Protein AF-A0A384AXT9-F1 (afdb_monomer)

Mean predicted aligned error: 3.74 Å

pLDDT: mean 94.71, std 7.54, range [52.94, 98.81]

Foldseek 3Di:
DWDWDFDDDVPHTDDIDIDDDDDPPDDPPPDDPDDPPDDDDDDDDPDDDPDDDDDDADPCNLVVVCVVPPPPCLQPPQVVVVVVPHNGRDHDPVSVVVVVLCVCCVPPPVVPPVPDDPVVD

Structure (mmCIF, N/CA/C/O backbone):
data_AF-A0A384AXT9-F1
#
_entry.id   AF-A0A384AXT9-F1
#
loop_
_atom_site.group_PDB
_atom_site.id
_atom_site.type_symbol
_atom_site.label_atom_id
_atom_site.label_alt_id
_atom_site.label_comp_id
_atom_site.label_asym_id
_atom_site.label_entity_id
_atom_site.label_seq_id
_atom_site.pdbx_PDB_ins_code
_atom_site.Cartn_x
_atom_site.Cartn_y
_atom_site.Cartn_z
_atom_site.occupancy
_atom_site.B_iso_or_equiv
_atom_site.auth_seq_id
_atom_site.auth_comp_id
_atom_site.auth_asym_id
_atom_site.auth_atom_id
_atom_site.pdbx_PDB_model_num
ATOM 1 N N . MET A 1 1 ? 13.584 -5.040 9.196 1.00 90.50 1 MET A N 1
ATOM 2 C CA .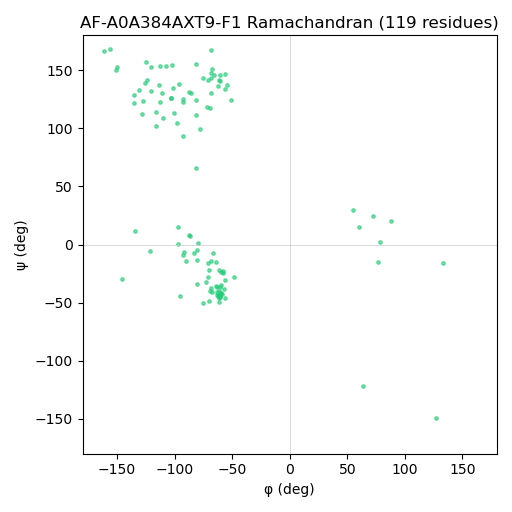 MET A 1 1 ? 13.641 -3.871 10.098 1.00 90.50 1 MET A CA 1
ATOM 3 C C . MET A 1 1 ? 12.217 -3.431 10.371 1.00 90.50 1 MET A C 1
ATOM 5 O O . MET A 1 1 ? 11.447 -3.395 9.423 1.00 90.50 1 MET A O 1
ATOM 9 N N . LEU A 1 2 ? 11.866 -3.142 11.624 1.00 94.44 2 LEU A N 1
ATOM 10 C CA . LEU A 1 2 ? 10.563 -2.568 11.973 1.00 94.44 2 LEU A CA 1
ATOM 11 C C . LEU A 1 2 ? 10.732 -1.070 12.206 1.00 94.44 2 LEU A C 1
ATOM 13 O O . LEU A 1 2 ? 11.687 -0.667 12.870 1.00 94.44 2 LEU A O 1
ATOM 17 N N . MET A 1 3 ? 9.827 -0.273 11.654 1.00 95.62 3 MET A N 1
ATOM 18 C CA . MET A 1 3 ? 9.803 1.174 11.808 1.00 95.62 3 MET A CA 1
ATOM 19 C C . MET A 1 3 ? 8.412 1.597 12.267 1.00 95.62 3 MET A C 1
ATOM 21 O O . MET A 1 3 ? 7.445 1.469 11.520 1.00 95.62 3 MET A O 1
ATOM 25 N N . ASP A 1 4 ? 8.335 2.089 13.498 1.00 96.06 4 ASP A N 1
ATOM 26 C CA . ASP A 1 4 ? 7.120 2.638 14.089 1.00 96.06 4 ASP A CA 1
ATOM 27 C C . ASP A 1 4 ? 7.009 4.131 13.747 1.00 96.06 4 ASP A C 1
ATOM 29 O O . ASP A 1 4 ? 7.968 4.886 13.910 1.00 96.06 4 ASP A O 1
ATOM 33 N N . VAL A 1 5 ? 5.840 4.558 13.272 1.00 96.31 5 VAL A N 1
ATOM 34 C CA . VAL A 1 5 ? 5.536 5.945 12.904 1.00 96.31 5 VAL A CA 1
ATOM 35 C C . VAL A 1 5 ? 4.257 6.368 13.613 1.00 96.31 5 VAL A C 1
ATOM 37 O O . VAL A 1 5 ? 3.214 5.741 13.445 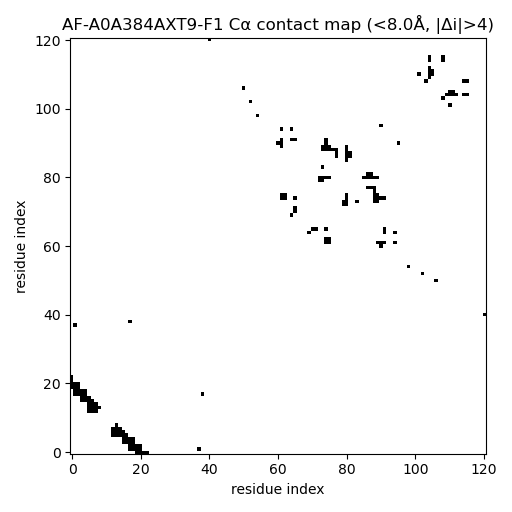1.00 96.31 5 VAL A O 1
ATOM 40 N N . TYR A 1 6 ? 4.340 7.449 14.383 1.00 96.31 6 TYR A N 1
ATOM 41 C CA . TYR A 1 6 ? 3.217 8.058 15.092 1.00 96.31 6 TYR A CA 1
ATOM 42 C C . TYR A 1 6 ? 2.936 9.423 14.465 1.00 96.31 6 TYR A C 1
ATOM 44 O O . TYR A 1 6 ? 3.832 10.265 14.396 1.00 96.31 6 TYR A O 1
ATOM 52 N N . SER A 1 7 ? 1.716 9.639 13.979 1.00 96.38 7 SER A N 1
ATOM 53 C CA . SER A 1 7 ? 1.302 10.897 13.353 1.00 96.38 7 SER A CA 1
ATOM 54 C C . SER A 1 7 ? 0.290 11.615 14.234 1.00 96.38 7 SER A C 1
ATOM 56 O O . SER A 1 7 ? -0.695 11.015 14.665 1.00 96.38 7 SER A O 1
ATOM 58 N N . TYR A 1 8 ? 0.530 12.902 14.476 1.00 97.12 8 TYR A N 1
ATOM 59 C CA . TYR A 1 8 ? -0.238 13.724 15.407 1.00 97.12 8 TYR A CA 1
ATOM 60 C C . TYR A 1 8 ? -0.880 14.925 14.706 1.00 97.12 8 TYR A C 1
ATOM 62 O O . TYR A 1 8 ? -0.338 15.442 13.729 1.00 97.12 8 TYR A O 1
ATOM 70 N N . SER A 1 9 ? -2.000 15.394 15.252 1.00 96.88 9 SER A N 1
ATOM 71 C CA . SER A 1 9 ? -2.592 16.703 14.972 1.00 96.88 9 SER A CA 1
ATOM 72 C C . SER A 1 9 ? -2.561 17.518 16.263 1.00 96.88 9 SER A C 1
ATOM 74 O O . SER A 1 9 ? -3.343 17.282 17.182 1.00 96.88 9 SER A O 1
ATOM 76 N N . GLY A 1 10 ? -1.606 18.444 16.374 1.00 96.44 10 GLY A N 1
ATOM 77 C CA . GLY A 1 10 ? -1.281 19.056 17.664 1.00 96.44 10 GLY A CA 1
ATOM 78 C C . GLY A 1 10 ? -0.744 18.003 18.637 1.00 96.44 10 GLY A C 1
ATOM 79 O O . GLY A 1 10 ? 0.245 17.339 18.335 1.00 96.44 10 GLY A O 1
ATOM 80 N N . GLU A 1 11 ? -1.402 17.842 19.785 1.00 96.38 11 GLU A N 1
ATOM 81 C CA . GLU A 1 11 ? -1.063 16.819 20.790 1.00 96.38 11 GLU A CA 1
ATOM 82 C C . GLU A 1 11 ? -1.852 15.508 20.608 1.00 96.38 11 GLU A C 1
ATOM 84 O O . GLU A 1 11 ? -1.553 14.504 21.255 1.00 96.38 11 GLU A O 1
ATOM 89 N N . GLU A 1 12 ? -2.849 15.486 19.720 1.00 97.06 12 GLU A N 1
ATOM 90 C CA . GLU A 1 12 ? -3.701 14.319 19.496 1.00 97.06 12 GLU A CA 1
ATOM 91 C C . GLU A 1 12 ? -3.019 13.316 18.559 1.00 97.06 12 GLU A C 1
ATOM 93 O O . GLU A 1 12 ? -2.643 13.661 17.437 1.00 97.06 12 GLU A O 1
ATOM 98 N N . LEU A 1 13 ? -2.865 12.063 19.000 1.00 95.62 13 LEU A N 1
ATOM 99 C CA . LEU A 1 13 ? -2.404 10.972 18.138 1.00 95.62 13 LEU A CA 1
ATOM 100 C C . LEU A 1 13 ? -3.517 10.599 17.154 1.00 95.62 13 LEU A C 1
ATOM 102 O O . LEU A 1 13 ? -4.567 10.118 17.567 1.00 95.62 13 LEU A O 1
ATOM 106 N N . ILE A 1 14 ? -3.250 10.749 15.859 1.00 94.44 14 ILE A N 1
ATOM 107 C CA . ILE A 1 14 ? -4.214 10.463 14.791 1.00 94.44 14 ILE A CA 1
ATOM 108 C C . ILE A 1 14 ? -4.022 9.060 14.231 1.00 94.44 14 ILE A C 1
ATOM 110 O O . ILE A 1 14 ? -4.991 8.333 14.021 1.00 94.44 14 ILE A O 1
ATOM 114 N N . CYS A 1 15 ? -2.777 8.650 13.979 1.00 93.25 15 CYS A N 1
ATOM 115 C CA . CYS A 1 15 ? -2.514 7.303 13.492 1.00 93.25 15 CYS A CA 1
ATOM 116 C C . CYS A 1 15 ? -1.156 6.764 13.935 1.00 93.25 15 CYS A C 1
ATOM 118 O O . CYS A 1 15 ? -0.196 7.496 14.180 1.00 93.25 15 CYS A O 1
ATOM 120 N N . TYR A 1 16 ? -1.101 5.440 14.019 1.00 93.94 16 TYR A N 1
ATOM 121 C CA . TYR A 1 16 ? 0.110 4.669 14.232 1.00 93.94 16 TYR A CA 1
ATOM 122 C C . TYR A 1 16 ? 0.290 3.716 13.054 1.00 93.94 16 TYR A C 1
ATOM 124 O O . TYR A 1 16 ? -0.646 3.011 12.681 1.00 93.94 16 TYR A O 1
ATOM 132 N N . ASN A 1 17 ? 1.496 3.679 12.497 1.00 94.25 17 ASN A N 1
ATOM 133 C CA . ASN A 1 17 ? 1.884 2.763 11.434 1.00 94.25 17 ASN A CA 1
ATOM 134 C C . ASN A 1 17 ? 3.133 1.991 11.862 1.00 94.25 17 ASN A C 1
ATOM 136 O O . ASN A 1 17 ? 4.068 2.582 12.399 1.00 94.25 17 ASN A O 1
ATOM 140 N N . GLN A 1 18 ? 3.182 0.694 11.563 1.00 95.81 18 GLN A N 1
ATOM 141 C CA . GLN A 1 18 ? 4.407 -0.096 11.660 1.00 95.81 18 GLN A CA 1
ATOM 142 C C . GLN A 1 18 ? 4.794 -0.599 10.272 1.00 95.81 18 GLN A C 1
ATOM 144 O O . GLN A 1 18 ? 4.109 -1.435 9.689 1.00 95.81 18 GLN A O 1
ATOM 149 N N . PHE A 1 19 ? 5.917 -0.119 9.751 1.00 96.06 19 PHE A N 1
ATOM 150 C CA . PHE A 1 19 ? 6.474 -0.594 8.492 1.00 96.06 19 PHE A CA 1
ATOM 151 C C . PHE A 1 19 ? 7.472 -1.716 8.764 1.00 96.06 19 PHE A C 1
ATOM 153 O O . PHE A 1 19 ? 8.441 -1.538 9.506 1.00 96.06 19 PHE A O 1
ATOM 160 N N . SER A 1 20 ? 7.268 -2.867 8.125 1.00 95.38 20 SER A N 1
ATOM 161 C CA . SER A 1 20 ? 8.256 -3.944 8.085 1.00 95.38 20 SER A CA 1
ATOM 162 C C . SER A 1 20 ? 9.037 -3.860 6.776 1.00 95.38 20 SER A C 1
ATOM 164 O O . SER A 1 20 ? 8.532 -4.200 5.710 1.00 95.38 20 SER A O 1
ATOM 166 N N . ILE A 1 21 ? 10.273 -3.369 6.856 1.00 95.50 21 ILE A N 1
ATOM 167 C CA . ILE A 1 21 ? 11.149 -3.135 5.705 1.00 95.50 21 ILE A CA 1
ATOM 168 C C . ILE A 1 21 ? 12.191 -4.249 5.630 1.00 95.50 21 ILE A C 1
ATOM 170 O O . ILE A 1 21 ? 12.936 -4.495 6.589 1.00 95.50 21 ILE A O 1
ATOM 174 N N . PHE A 1 22 ? 12.278 -4.897 4.473 1.00 95.19 22 PHE A N 1
ATOM 175 C CA . PHE A 1 22 ? 13.341 -5.838 4.146 1.00 95.19 22 PHE A CA 1
ATOM 176 C C . PHE A 1 22 ? 14.348 -5.172 3.208 1.00 95.19 22 PHE A C 1
ATOM 178 O O . PHE A 1 22 ? 13.970 -4.645 2.166 1.00 95.19 22 PHE A O 1
ATOM 185 N N . VAL A 1 23 ? 15.627 -5.191 3.581 1.00 94.62 23 VAL A N 1
ATOM 186 C CA . VAL A 1 23 ? 16.709 -4.600 2.786 1.00 94.62 23 VAL A CA 1
ATOM 187 C C . VAL A 1 23 ? 17.547 -5.737 2.223 1.00 94.62 23 VAL A C 1
ATOM 189 O O . VAL A 1 23 ? 18.248 -6.425 2.964 1.00 94.62 23 VAL A O 1
ATOM 192 N N . VAL A 1 24 ? 17.440 -5.955 0.914 1.00 93.31 24 VAL A N 1
ATOM 193 C CA . VAL A 1 24 ? 18.148 -7.035 0.218 1.00 93.31 24 VAL A CA 1
ATOM 194 C C . VAL A 1 24 ? 19.661 -6.833 0.337 1.00 93.31 24 VAL A C 1
ATOM 196 O O . VAL A 1 24 ? 20.158 -5.718 0.211 1.00 93.31 24 VAL A O 1
ATOM 199 N N . GLY A 1 25 ? 20.397 -7.912 0.612 1.00 93.56 25 GLY A N 1
ATOM 200 C CA . GLY A 1 25 ? 21.859 -7.895 0.753 1.00 93.56 25 GLY A CA 1
ATOM 201 C C . GLY A 1 25 ? 22.380 -7.318 2.076 1.00 93.56 25 GLY A C 1
ATOM 202 O O . GLY A 1 25 ? 23.528 -7.572 2.433 1.00 93.56 25 GLY A O 1
ATOM 203 N N . ALA A 1 26 ? 21.551 -6.607 2.842 1.00 94.38 26 ALA A N 1
ATOM 204 C CA . ALA A 1 26 ? 21.882 -6.202 4.203 1.00 94.38 26 ALA A CA 1
ATOM 205 C C . ALA A 1 26 ? 21.630 -7.352 5.195 1.00 94.38 26 ALA A C 1
ATOM 207 O O . ALA A 1 26 ? 20.793 -8.226 4.964 1.00 94.38 26 ALA A O 1
ATOM 208 N N . GLY A 1 27 ? 22.324 -7.347 6.337 1.00 92.94 27 GLY A N 1
ATOM 209 C CA . GLY A 1 27 ? 22.176 -8.391 7.355 1.00 92.94 27 GLY A CA 1
ATOM 210 C C . GLY A 1 27 ? 23.500 -9.026 7.768 1.00 92.94 27 GLY A C 1
ATOM 211 O O . GLY A 1 27 ? 24.530 -8.363 7.795 1.00 92.94 27 GLY A O 1
ATOM 212 N N . GLY A 1 28 ? 23.457 -10.310 8.140 1.00 94.00 28 GLY A N 1
ATOM 213 C CA . GLY A 1 28 ? 24.649 -11.104 8.482 1.00 94.00 28 GLY A CA 1
ATOM 214 C C . GLY A 1 28 ? 25.228 -10.869 9.882 1.00 94.00 28 GLY A C 1
ATOM 215 O O . GLY A 1 28 ? 26.206 -11.503 10.253 1.00 94.00 28 GLY A O 1
ATOM 216 N N . PHE A 1 29 ? 24.607 -10.011 10.691 1.00 95.06 29 PHE A N 1
ATOM 217 C CA . PHE A 1 29 ? 25.103 -9.605 12.012 1.00 95.06 29 PHE A CA 1
ATOM 218 C C . PHE A 1 29 ? 24.672 -10.518 13.181 1.00 95.06 29 PHE A C 1
ATOM 220 O O . PHE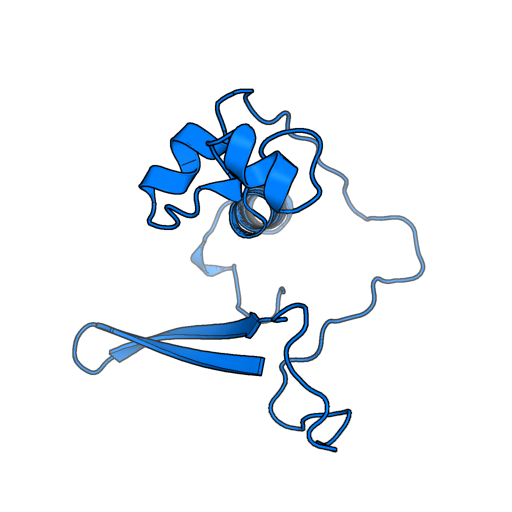 A 1 29 ? 24.876 -10.166 14.338 1.00 95.06 29 PHE A O 1
ATOM 227 N N . GLY A 1 30 ? 24.043 -11.671 12.916 1.00 95.19 30 GLY A N 1
ATOM 228 C CA . GLY A 1 30 ? 23.666 -12.639 13.964 1.00 95.19 30 GLY A CA 1
ATOM 229 C C . GLY A 1 30 ? 22.496 -12.221 14.873 1.00 95.19 30 GLY A C 1
ATOM 230 O O . GLY A 1 30 ? 22.403 -12.681 16.008 1.00 95.19 30 GLY A O 1
ATOM 231 N N . GLY A 1 31 ? 21.604 -11.342 14.403 1.00 91.94 31 GLY A N 1
ATOM 232 C CA . GLY A 1 31 ? 20.443 -10.881 15.173 1.00 91.94 31 GLY A CA 1
ATOM 233 C C . GLY A 1 31 ? 19.368 -11.951 15.421 1.00 91.94 31 GLY A C 1
ATOM 234 O O . GLY A 1 31 ? 19.346 -13.011 14.792 1.00 91.94 31 GLY A O 1
ATOM 235 N N . LYS A 1 32 ? 18.427 -11.646 16.327 1.00 94.25 32 LYS A N 1
ATOM 236 C CA . LYS A 1 32 ? 17.278 -12.519 16.620 1.00 94.25 32 LYS A CA 1
ATOM 237 C C . LYS A 1 32 ? 16.401 -12.715 15.377 1.00 94.25 32 LYS A C 1
ATOM 239 O O . LYS A 1 32 ? 16.151 -11.776 14.627 1.00 94.25 32 LYS A O 1
ATOM 244 N N . ARG A 1 33 ? 15.885 -13.937 15.205 1.00 92.62 33 ARG A N 1
ATOM 245 C CA . ARG A 1 33 ? 14.950 -14.312 14.124 1.00 92.62 33 ARG A CA 1
ATOM 246 C C . ARG A 1 33 ? 13.548 -13.721 14.295 1.00 92.62 33 ARG A C 1
ATOM 248 O O . ARG A 1 33 ? 12.859 -13.529 13.302 1.00 92.62 33 ARG A O 1
ATOM 255 N N . THR A 1 34 ? 13.126 -13.470 15.531 1.00 93.62 34 THR A N 1
ATOM 256 C CA . THR A 1 34 ? 11.787 -12.974 15.871 1.00 93.62 34 THR A CA 1
ATOM 257 C C . THR A 1 34 ? 11.877 -11.698 16.702 1.00 93.62 34 THR A C 1
ATOM 259 O O . THR A 1 34 ? 12.890 -11.434 17.356 1.00 93.62 34 THR A O 1
ATOM 262 N N . SER A 1 35 ? 10.806 -10.905 16.673 1.00 93.25 35 SER A N 1
ATOM 263 C CA . SER A 1 35 ? 10.640 -9.723 17.513 1.00 93.25 35 SER A CA 1
ATOM 264 C C . SER A 1 35 ? 9.271 -9.755 18.180 1.00 93.25 35 SER A C 1
ATOM 266 O O . SER A 1 35 ? 8.259 -9.974 17.524 1.00 93.25 35 SER A O 1
ATOM 268 N N . ASP A 1 36 ? 9.266 -9.500 19.480 1.00 94.19 36 ASP A N 1
ATOM 269 C CA . ASP A 1 36 ? 8.102 -9.271 20.337 1.00 94.19 36 ASP A CA 1
ATOM 270 C C . ASP A 1 36 ? 7.372 -7.948 20.039 1.00 94.19 36 ASP A C 1
ATOM 272 O O . ASP A 1 36 ? 6.240 -7.757 20.472 1.00 94.19 36 ASP A O 1
ATOM 276 N N . LYS A 1 37 ? 8.000 -7.045 19.275 1.00 94.00 37 LYS A N 1
ATOM 277 C CA . LYS A 1 37 ? 7.427 -5.753 18.866 1.00 94.00 37 LYS A CA 1
ATOM 278 C C . LYS A 1 37 ? 6.663 -5.808 17.543 1.00 94.00 37 LYS A C 1
ATOM 280 O O . LYS A 1 37 ? 5.966 -4.851 17.208 1.00 94.00 37 LYS A O 1
ATOM 285 N N . ALA A 1 38 ? 6.822 -6.885 16.775 1.00 94.12 38 ALA A N 1
ATOM 286 C CA . ALA A 1 38 ? 6.177 -7.023 15.476 1.00 94.12 38 ALA A CA 1
ATOM 287 C C . ALA A 1 38 ? 4.660 -7.175 15.637 1.00 94.12 38 ALA A C 1
ATOM 289 O O . ALA A 1 38 ? 4.195 -8.041 16.381 1.00 94.12 38 ALA A O 1
ATOM 290 N N . LYS A 1 39 ? 3.882 -6.385 14.893 1.00 91.19 39 LYS A N 1
ATOM 291 C CA . LYS A 1 39 ? 2.469 -6.688 14.649 1.00 91.19 39 LYS A CA 1
ATOM 292 C C . LYS A 1 39 ? 2.399 -7.923 13.749 1.00 91.19 39 LYS A C 1
ATOM 294 O O . LYS A 1 39 ? 2.953 -7.936 12.652 1.00 91.19 39 LYS A O 1
ATOM 299 N N . VAL A 1 40 ? 1.806 -8.998 14.266 1.00 91.75 40 VAL A N 1
ATOM 300 C CA . VAL A 1 40 ? 1.814 -10.317 13.621 1.00 91.75 40 VAL A CA 1
ATOM 301 C C . VAL A 1 40 ? 0.672 -10.405 12.613 1.00 91.75 40 VAL A C 1
ATOM 303 O O . VAL A 1 40 ? -0.471 -10.120 12.960 1.00 91.75 40 VAL A O 1
ATOM 306 N N . ALA A 1 41 ? 0.978 -10.836 11.388 1.00 91.19 41 ALA A N 1
ATOM 307 C CA . ALA A 1 41 ? -0.031 -11.105 10.368 1.00 91.19 41 ALA A CA 1
ATOM 308 C C . ALA A 1 41 ? -0.926 -12.294 10.762 1.00 91.19 41 ALA A C 1
ATOM 310 O O . ALA A 1 41 ? -0.465 -13.263 11.372 1.00 91.19 41 ALA A O 1
ATOM 311 N N . VAL A 1 42 ? -2.200 -12.238 10.377 1.00 91.88 42 VAL A N 1
ATOM 312 C CA . VAL A 1 42 ? -3.195 -13.268 10.700 1.00 91.88 42 VAL A CA 1
ATOM 313 C C . VAL A 1 42 ? -3.330 -14.264 9.547 1.00 91.88 42 VAL A C 1
ATOM 315 O O . VAL A 1 42 ? -3.348 -13.888 8.376 1.00 91.88 42 VAL A O 1
ATOM 318 N N . ALA A 1 43 ? -3.428 -15.554 9.874 1.00 94.69 43 ALA A N 1
ATOM 319 C CA . ALA A 1 43 ? -3.699 -16.592 8.885 1.00 94.69 43 ALA A CA 1
ATOM 320 C C . ALA A 1 43 ? -5.149 -16.509 8.382 1.00 94.69 43 ALA A C 1
ATOM 322 O O . ALA A 1 43 ? -6.076 -16.290 9.163 1.00 94.69 43 ALA A O 1
ATOM 323 N N . ILE A 1 44 ? -5.356 -16.740 7.085 1.00 95.38 44 ILE A N 1
ATOM 324 C CA . ILE A 1 44 ? -6.703 -16.781 6.506 1.00 95.38 44 ILE A CA 1
ATOM 325 C C . ILE A 1 44 ? -7.488 -18.018 6.998 1.00 95.38 44 ILE A C 1
ATOM 327 O O . ILE A 1 44 ? -6.888 -19.076 7.212 1.00 95.38 44 ILE A O 1
ATOM 331 N N . PRO A 1 45 ? -8.824 -17.934 7.158 1.00 97.06 45 PRO A N 1
ATOM 332 C CA . PRO A 1 45 ? -9.651 -19.091 7.501 1.00 97.06 45 PRO A CA 1
ATOM 333 C C . PRO A 1 45 ? -9.590 -20.205 6.444 1.00 97.06 45 PRO A C 1
ATOM 335 O O . PRO A 1 45 ? -9.643 -19.938 5.246 1.00 97.06 45 PRO A O 1
ATOM 338 N N . ASN A 1 46 ? -9.565 -21.470 6.880 1.00 97.94 46 ASN A N 1
ATOM 339 C CA . ASN A 1 46 ? -9.589 -22.635 5.985 1.00 97.94 46 ASN A CA 1
ATOM 340 C C . ASN A 1 46 ? -11.020 -22.979 5.521 1.00 97.94 46 ASN A C 1
ATOM 342 O O . ASN A 1 46 ? -11.589 -23.999 5.907 1.00 97.94 46 ASN A O 1
ATOM 346 N N . ARG A 1 47 ? -11.628 -22.079 4.746 1.00 98.06 47 ARG A N 1
ATOM 347 C CA . ARG A 1 47 ? -12.956 -22.218 4.125 1.00 98.06 47 ARG A CA 1
ATOM 348 C C . ARG A 1 47 ? -13.048 -21.313 2.885 1.00 98.06 47 ARG A C 1
ATOM 350 O O . ARG A 1 47 ? -12.188 -20.448 2.726 1.00 98.06 47 ARG A O 1
ATOM 357 N N . PRO A 1 48 ? -14.072 -21.455 2.023 1.00 98.38 48 PRO A N 1
ATOM 358 C CA . PRO A 1 48 ? -14.284 -20.518 0.922 1.00 98.38 48 PRO A CA 1
ATOM 359 C C . PRO A 1 48 ? -14.424 -19.058 1.405 1.00 98.38 48 PRO A C 1
ATOM 361 O O . PRO A 1 48 ? -14.974 -18.846 2.496 1.00 98.38 48 PRO A O 1
ATOM 364 N N . PRO A 1 49 ? -13.956 -18.063 0.620 1.00 98.19 49 PRO A N 1
ATOM 365 C CA . PRO A 1 49 ? -14.158 -16.646 0.920 1.00 98.19 49 PRO A CA 1
ATOM 366 C C . PRO A 1 49 ? -15.642 -16.273 0.970 1.00 98.19 49 PRO A C 1
ATOM 368 O O . PRO A 1 49 ? -16.434 -16.790 0.184 1.00 98.19 49 PRO A O 1
ATOM 371 N N . ASP A 1 50 ? -16.001 -15.331 1.844 1.00 98.19 50 ASP A N 1
ATOM 372 C CA . ASP A 1 50 ? -17.372 -14.797 1.906 1.00 98.19 50 ASP A CA 1
ATOM 373 C C . ASP A 1 50 ? -17.694 -13.883 0.717 1.00 98.19 50 ASP A C 1
ATOM 375 O O . ASP A 1 50 ? -18.834 -13.821 0.265 1.00 98.19 50 ASP A O 1
ATOM 379 N N . ALA A 1 51 ? -16.685 -13.175 0.203 1.00 97.94 51 ALA A N 1
ATOM 380 C CA . ALA A 1 51 ? -16.789 -12.306 -0.961 1.00 97.94 51 ALA A CA 1
ATOM 381 C C . ALA A 1 51 ? -15.446 -12.237 -1.699 1.00 97.94 51 ALA A C 1
ATOM 383 O O . ALA A 1 51 ? -14.380 -12.345 -1.089 1.00 97.94 51 ALA A O 1
ATOM 384 N N . VAL A 1 52 ? -15.507 -12.032 -3.015 1.00 98.19 52 VAL A N 1
ATOM 385 C CA . VAL A 1 52 ? -14.348 -11.795 -3.884 1.00 98.19 52 VAL A CA 1
ATOM 386 C C . VAL A 1 52 ? -14.702 -10.644 -4.815 1.00 98.19 52 VAL A C 1
ATOM 388 O O . VAL A 1 52 ? -15.689 -10.719 -5.544 1.00 98.19 52 VAL A O 1
ATOM 391 N N . LEU A 1 53 ? -13.906 -9.579 -4.778 1.00 98.25 53 LEU A N 1
ATOM 392 C CA . LEU A 1 53 ? -14.052 -8.416 -5.648 1.00 98.25 53 LEU A CA 1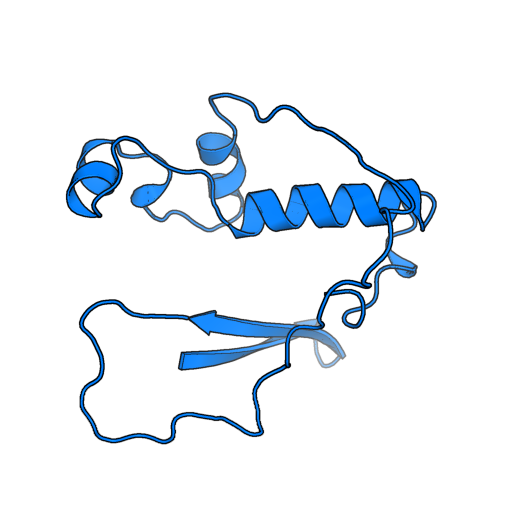
ATOM 393 C C . LEU A 1 53 ? -12.858 -8.357 -6.603 1.00 98.25 53 LEU A C 1
ATOM 395 O O . LEU A 1 53 ? -11.787 -8.894 -6.322 1.00 98.25 53 LEU A O 1
ATOM 399 N N . THR A 1 54 ? -13.048 -7.745 -7.766 1.00 98.25 54 THR A N 1
ATOM 400 C CA . THR A 1 54 ? -12.005 -7.617 -8.787 1.00 98.25 54 THR A CA 1
ATOM 401 C C . THR A 1 54 ? -12.001 -6.200 -9.323 1.00 98.25 54 THR A C 1
ATOM 403 O O . THR A 1 54 ? -13.032 -5.715 -9.778 1.00 98.25 54 THR A O 1
ATOM 406 N N . ASP A 1 55 ? -10.821 -5.588 -9.336 1.00 98.00 55 ASP A N 1
ATOM 407 C CA . ASP A 1 55 ? -10.588 -4.286 -9.947 1.00 98.00 55 ASP A CA 1
ATOM 408 C C . ASP A 1 55 ? -9.468 -4.390 -10.973 1.00 98.00 55 ASP A C 1
ATOM 410 O O . ASP A 1 55 ? -8.462 -5.070 -10.767 1.00 98.00 55 ASP A O 1
ATOM 414 N N . THR A 1 56 ? -9.637 -3.675 -12.082 1.00 98.38 56 THR A N 1
ATOM 415 C CA . THR A 1 56 ? -8.590 -3.528 -13.092 1.00 98.38 56 THR A CA 1
ATOM 416 C C . THR A 1 56 ? -7.785 -2.274 -12.791 1.00 98.38 56 THR A C 1
ATOM 418 O O . THR A 1 56 ? -8.331 -1.173 -12.730 1.00 98.38 56 THR A O 1
ATOM 421 N N . THR A 1 57 ? -6.475 -2.428 -12.621 1.00 98.25 57 THR A N 1
ATOM 422 C CA . THR A 1 57 ? -5.569 -1.288 -12.489 1.00 98.25 57 THR A CA 1
ATOM 423 C C . THR A 1 57 ? -5.334 -0.639 -13.851 1.00 98.25 57 THR A C 1
ATOM 425 O O . THR A 1 57 ? -5.249 -1.305 -14.883 1.00 98.25 57 THR A O 1
ATOM 428 N N . SER A 1 58 ? -5.226 0.690 -13.868 1.00 98.38 58 SER A N 1
ATOM 429 C CA . SER A 1 58 ? -4.819 1.415 -15.074 1.00 98.38 58 SER A CA 1
ATOM 430 C C . SER A 1 58 ? -3.359 1.111 -15.427 1.00 98.38 58 SER A C 1
ATOM 432 O O . SER A 1 58 ? -2.526 0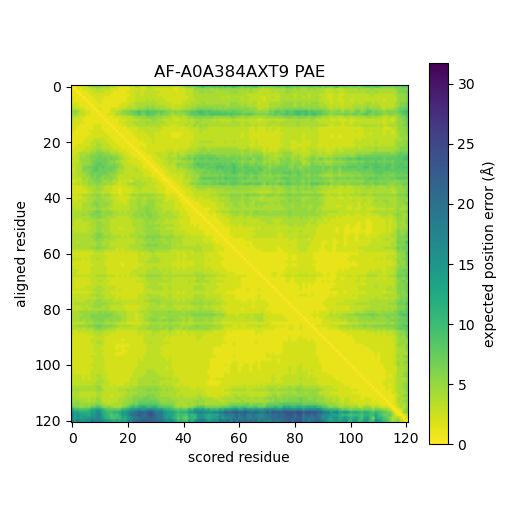.929 -14.538 1.00 98.38 58 SER A O 1
ATOM 434 N N . LEU A 1 59 ? -3.003 1.173 -16.715 1.00 97.94 59 LEU A N 1
ATOM 435 C CA . LEU A 1 59 ? -1.598 1.135 -17.147 1.00 97.94 59 LEU A CA 1
ATOM 436 C C . LEU A 1 59 ? -0.759 2.246 -16.492 1.00 97.94 59 LEU A C 1
ATOM 438 O O . LEU A 1 59 ? 0.417 2.048 -16.213 1.00 97.94 59 LEU A O 1
ATOM 442 N N . ASN A 1 60 ? -1.383 3.387 -16.184 1.00 98.38 60 ASN A N 1
ATOM 443 C CA . ASN A 1 60 ? -0.738 4.528 -15.533 1.00 98.38 60 ASN A CA 1
ATOM 444 C C . ASN A 1 60 ? -0.964 4.559 -14.009 1.00 98.38 60 ASN A C 1
ATOM 446 O O . ASN A 1 60 ? -0.735 5.589 -13.377 1.00 98.38 60 ASN A O 1
ATOM 450 N N . GLN A 1 61 ? -1.426 3.461 -13.394 1.00 98.81 61 GLN A N 1
ATOM 451 C CA . GLN A 1 61 ? -1.788 3.446 -11.971 1.00 98.81 61 GLN A CA 1
ATOM 452 C C . GLN A 1 61 ? -0.606 3.812 -11.062 1.00 98.81 61 GLN A C 1
ATOM 454 O O . GLN A 1 61 ? -0.773 4.598 -10.131 1.00 98.81 61 GLN A O 1
ATOM 459 N N . ALA A 1 62 ? 0.591 3.297 -11.358 1.00 98.69 62 ALA A N 1
ATOM 460 C CA . ALA A 1 62 ? 1.803 3.613 -10.602 1.00 98.69 62 ALA A CA 1
ATOM 461 C C . ALA A 1 62 ? 2.247 5.074 -10.803 1.00 98.69 62 ALA A C 1
ATOM 463 O O . ALA A 1 62 ? 2.651 5.739 -9.848 1.00 98.69 62 ALA A O 1
ATOM 464 N N . ALA A 1 63 ? 2.101 5.599 -12.027 1.00 98.62 63 ALA A N 1
ATOM 465 C CA . ALA A 1 63 ? 2.407 6.989 -12.362 1.00 98.62 63 ALA A CA 1
ATOM 466 C C . ALA A 1 63 ? 1.502 7.982 -11.617 1.00 98.62 63 ALA A C 1
ATOM 468 O O . ALA A 1 63 ? 1.967 9.044 -11.207 1.00 98.62 63 ALA A O 1
ATOM 469 N N . LEU A 1 64 ? 0.232 7.624 -11.408 1.00 98.75 64 LEU A N 1
ATOM 470 C CA . LEU A 1 64 ? -0.698 8.413 -10.608 1.00 98.75 64 LEU A CA 1
ATOM 471 C C . LEU A 1 64 ? -0.416 8.269 -9.105 1.00 98.75 64 LEU A C 1
ATOM 473 O O . LEU A 1 64 ? -0.288 9.271 -8.410 1.00 98.75 64 LEU A O 1
ATOM 477 N N . TYR A 1 65 ? -0.295 7.037 -8.600 1.00 98.81 65 TYR A N 1
ATOM 478 C CA . TYR A 1 65 ? -0.174 6.777 -7.161 1.00 98.81 65 TYR A CA 1
ATOM 479 C C . TYR A 1 65 ? 1.092 7.381 -6.543 1.00 98.81 65 TYR A C 1
ATOM 481 O O . TYR A 1 65 ? 1.044 7.905 -5.433 1.00 98.81 65 TYR A O 1
ATOM 489 N N . ARG A 1 66 ? 2.220 7.387 -7.267 1.00 98.62 66 ARG A N 1
ATOM 490 C CA . ARG A 1 66 ? 3.468 7.996 -6.768 1.00 98.62 66 ARG A CA 1
ATOM 491 C C . ARG A 1 66 ? 3.338 9.478 -6.416 1.00 98.62 66 ARG A C 1
ATOM 493 O O . ARG A 1 66 ? 4.081 9.954 -5.562 1.00 98.62 66 ARG A O 1
ATOM 500 N N . LEU A 1 67 ? 2.377 10.195 -7.012 1.00 98.62 67 LEU A N 1
ATOM 501 C CA . LEU A 1 67 ? 2.104 11.599 -6.680 1.00 98.62 67 LEU A CA 1
ATOM 502 C C . LEU A 1 67 ? 1.620 11.781 -5.230 1.00 98.62 67 LEU A C 1
ATOM 504 O O . LEU A 1 67 ? 1.654 12.894 -4.715 1.00 98.62 67 LEU A O 1
ATOM 508 N N . SER A 1 68 ? 1.218 10.697 -4.558 1.00 98.38 68 SER A N 1
ATOM 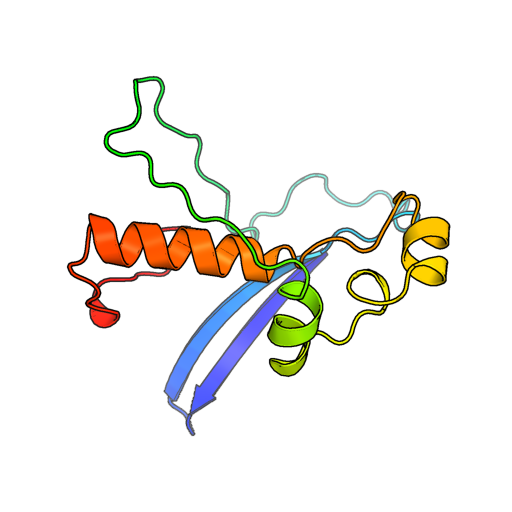509 C CA . SER A 1 68 ? 0.883 10.675 -3.132 1.00 98.38 68 SER A CA 1
ATOM 510 C C . SER A 1 68 ? 2.101 10.595 -2.200 1.00 98.38 68 SER A C 1
ATOM 512 O O . SER A 1 68 ? 1.916 10.677 -0.990 1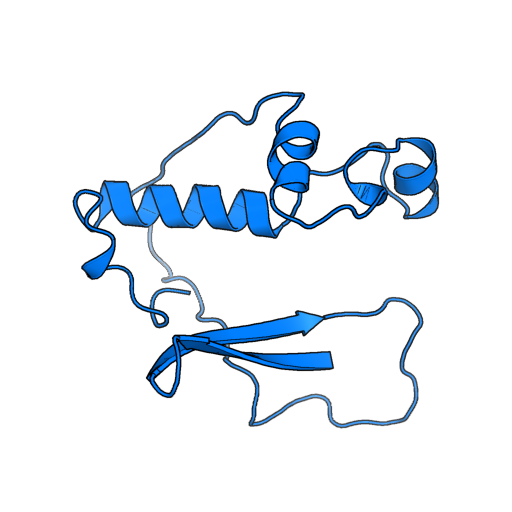.00 98.38 68 SER A O 1
ATOM 514 N N . GLY A 1 69 ? 3.331 10.461 -2.719 1.00 98.31 69 GLY A N 1
ATOM 515 C CA . GLY A 1 69 ? 4.557 10.658 -1.931 1.00 98.31 69 GLY A CA 1
ATOM 516 C C . GLY A 1 69 ? 5.648 9.595 -2.078 1.00 98.31 69 GLY A C 1
ATOM 517 O O . GLY A 1 69 ? 6.789 9.869 -1.708 1.00 98.31 69 GLY A O 1
ATOM 518 N N . ASP A 1 70 ? 5.350 8.414 -2.629 1.00 98.12 70 ASP A N 1
ATOM 519 C CA . ASP A 1 70 ? 6.368 7.388 -2.899 1.00 98.12 70 ASP A CA 1
ATOM 520 C C . ASP A 1 70 ? 6.912 7.515 -4.326 1.00 98.12 70 ASP A C 1
ATOM 522 O O . ASP A 1 70 ? 6.371 6.972 -5.297 1.00 98.12 70 ASP A O 1
ATOM 526 N N . TRP A 1 71 ? 8.017 8.249 -4.435 1.00 98.31 71 TRP A N 1
ATOM 527 C CA . TRP A 1 71 ? 8.666 8.586 -5.696 1.00 98.31 71 TRP A CA 1
ATOM 528 C C . TRP A 1 71 ? 9.669 7.536 -6.186 1.00 98.31 71 TRP A C 1
ATOM 530 O O . TRP A 1 71 ? 10.345 7.813 -7.181 1.00 98.31 71 TRP A O 1
ATOM 540 N N . ASN A 1 72 ? 9.768 6.364 -5.540 1.00 98.12 72 ASN A N 1
ATOM 541 C CA . ASN A 1 72 ? 10.766 5.342 -5.865 1.00 98.12 72 ASN A CA 1
ATOM 542 C C . ASN A 1 72 ? 10.771 5.013 -7.379 1.00 98.12 72 ASN A C 1
ATOM 544 O O . ASN A 1 72 ? 9.720 4.666 -7.935 1.00 98.12 72 ASN A O 1
ATOM 548 N N . PRO A 1 73 ? 11.931 5.130 -8.063 1.00 98.12 73 PRO A N 1
ATOM 549 C CA . PRO A 1 73 ? 12.032 4.924 -9.508 1.00 98.12 73 PRO A CA 1
ATOM 550 C C . PRO A 1 73 ? 11.614 3.520 -9.959 1.00 98.12 73 PRO A C 1
ATOM 552 O O . PRO A 1 73 ? 11.134 3.382 -11.081 1.00 98.12 73 PRO A O 1
ATOM 555 N N . LEU A 1 74 ? 11.664 2.512 -9.077 1.00 98.12 74 LEU A N 1
ATOM 556 C CA . LEU A 1 74 ? 11.163 1.151 -9.327 1.00 98.12 74 LEU A CA 1
ATOM 557 C C . LEU A 1 74 ? 9.742 1.111 -9.922 1.00 98.12 74 LEU A C 1
ATOM 559 O O . LEU A 1 74 ? 9.384 0.174 -10.635 1.00 98.12 74 LEU A O 1
ATOM 563 N N . HIS A 1 75 ? 8.925 2.120 -9.625 1.00 98.56 75 HIS A N 1
ATOM 564 C CA . HIS A 1 75 ? 7.519 2.169 -10.017 1.00 98.56 75 HIS A CA 1
ATOM 565 C C . HIS A 1 75 ? 7.243 2.972 -11.295 1.00 98.56 75 HIS A C 1
ATOM 567 O O . HIS A 1 75 ? 6.084 3.109 -11.683 1.00 98.56 75 HIS A O 1
ATOM 573 N N . ILE A 1 76 ? 8.266 3.534 -11.946 1.00 98.56 76 ILE A N 1
ATOM 574 C CA . ILE A 1 76 ? 8.064 4.408 -13.114 1.00 98.56 76 ILE A CA 1
ATOM 575 C C . ILE A 1 76 ? 9.164 4.302 -14.174 1.00 98.56 76 ILE A C 1
ATOM 577 O O . ILE A 1 76 ? 8.876 4.494 -15.351 1.00 98.56 76 ILE A O 1
ATOM 581 N N . ASP A 1 77 ? 10.395 3.991 -13.770 1.00 98.44 77 ASP A N 1
ATOM 582 C CA . ASP A 1 77 ? 11.575 3.949 -14.628 1.00 98.44 77 ASP A CA 1
ATOM 583 C C . ASP A 1 77 ? 11.903 2.491 -15.011 1.00 98.44 77 ASP A C 1
ATOM 585 O O . ASP A 1 77 ? 12.257 1.694 -14.132 1.00 98.44 77 ASP A O 1
ATOM 589 N N . PRO A 1 78 ? 11.778 2.110 -16.298 1.00 98.00 78 PRO A N 1
ATOM 590 C CA . PRO A 1 78 ? 12.087 0.759 -16.754 1.00 98.00 78 PRO A CA 1
ATOM 591 C C . PRO A 1 78 ? 13.539 0.338 -16.519 1.00 98.00 78 PRO A C 1
ATOM 593 O O . PRO A 1 78 ? 13.775 -0.820 -16.175 1.00 98.00 78 PRO A O 1
ATOM 596 N N . ASP A 1 79 ? 14.505 1.246 -16.664 1.00 98.31 79 ASP A N 1
ATOM 597 C CA . ASP A 1 79 ? 15.923 0.912 -16.503 1.00 98.31 79 ASP A CA 1
ATOM 598 C C . ASP A 1 79 ? 16.225 0.597 -15.035 1.00 98.31 79 ASP A C 1
ATOM 600 O O . ASP A 1 79 ? 16.913 -0.379 -14.719 1.00 98.31 79 ASP A O 1
ATOM 604 N N . PHE A 1 80 ? 15.628 1.367 -14.122 1.00 97.94 80 PHE A N 1
ATOM 605 C CA . PHE A 1 80 ? 15.747 1.111 -12.690 1.00 97.94 80 PHE A CA 1
ATOM 606 C C . PHE A 1 80 ? 15.041 -0.185 -12.269 1.00 97.94 80 PHE A C 1
ATOM 608 O O . PHE A 1 80 ? 15.576 -0.945 -11.461 1.00 97.94 80 PHE A O 1
ATOM 615 N N . ALA A 1 81 ? 13.853 -0.465 -12.813 1.00 97.62 81 ALA A N 1
ATOM 616 C CA . ALA A 1 81 ? 13.136 -1.707 -12.529 1.00 97.62 81 ALA A CA 1
ATOM 617 C C . ALA A 1 81 ? 13.939 -2.943 -12.973 1.00 97.62 81 ALA A C 1
ATOM 619 O O . ALA A 1 81 ? 14.087 -3.884 -12.190 1.00 97.62 81 ALA A O 1
ATOM 620 N N . ASN A 1 82 ? 14.539 -2.890 -14.167 1.00 96.88 82 ASN A N 1
ATOM 621 C CA . ASN A 1 82 ? 15.419 -3.941 -14.678 1.00 96.88 82 ASN A CA 1
ATOM 622 C C . ASN A 1 82 ? 16.645 -4.145 -13.782 1.00 96.88 82 ASN A C 1
ATOM 624 O O . ASN A 1 82 ? 16.975 -5.280 -13.436 1.00 96.88 82 ASN A O 1
ATOM 628 N N . LEU A 1 83 ? 17.291 -3.058 -13.343 1.00 95.56 83 LEU A N 1
ATOM 629 C CA . LEU A 1 83 ? 18.413 -3.127 -12.402 1.00 95.56 83 LEU A CA 1
ATOM 630 C C . LEU A 1 83 ? 18.012 -3.782 -11.068 1.00 95.56 83 LEU A C 1
ATOM 632 O O . LEU A 1 83 ? 18.808 -4.501 -10.465 1.00 95.56 83 LEU A O 1
ATOM 636 N N . ALA A 1 84 ? 16.775 -3.560 -10.621 1.00 93.19 84 ALA A N 1
ATOM 637 C CA . ALA A 1 84 ? 16.201 -4.172 -9.426 1.00 93.19 84 ALA A CA 1
ATOM 638 C C . ALA A 1 84 ? 15.695 -5.617 -9.6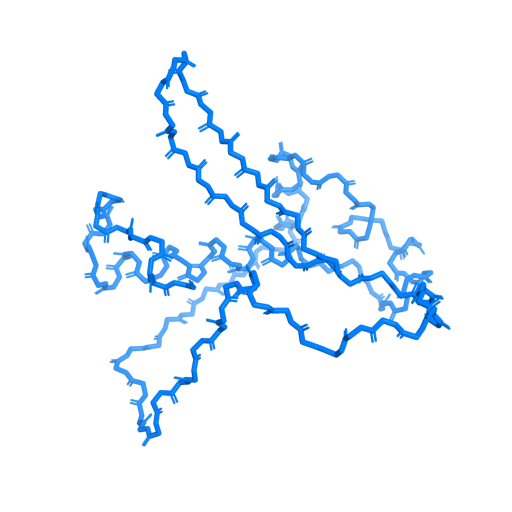40 1.00 93.19 84 ALA A C 1
ATOM 640 O O . ALA A 1 84 ? 15.195 -6.225 -8.692 1.00 93.19 84 ALA A O 1
ATOM 641 N N . GLY A 1 85 ? 15.838 -6.177 -10.847 1.00 95.94 85 GLY A N 1
ATOM 642 C CA . GLY A 1 85 ? 15.476 -7.559 -11.172 1.00 95.94 85 GLY A CA 1
ATOM 643 C C . GLY A 1 85 ? 14.022 -7.766 -11.605 1.00 95.94 85 GLY A C 1
ATOM 644 O O . GLY A 1 85 ? 13.526 -8.887 -11.516 1.00 95.94 85 GLY A O 1
ATOM 645 N N . PHE A 1 86 ? 13.334 -6.715 -12.056 1.00 97.19 86 PHE A N 1
ATOM 646 C CA . PHE A 1 86 ? 11.973 -6.791 -12.591 1.00 97.19 86 PHE A CA 1
ATOM 647 C C . PHE A 1 86 ? 11.952 -6.462 -14.084 1.00 97.19 86 PHE A C 1
ATOM 649 O O . PHE A 1 86 ? 12.530 -5.464 -14.492 1.00 97.19 86 PHE A O 1
ATOM 656 N N . ASP A 1 87 ? 11.193 -7.223 -14.877 1.00 96.88 87 ASP A N 1
ATOM 657 C CA . ASP A 1 87 ? 11.092 -7.025 -16.337 1.00 96.88 87 ASP A CA 1
ATOM 658 C C . ASP A 1 87 ? 10.530 -5.647 -16.750 1.00 96.88 87 ASP A C 1
ATOM 660 O O . ASP A 1 87 ? 10.676 -5.212 -17.892 1.00 96.88 87 ASP A O 1
ATOM 664 N N . LYS A 1 88 ? 9.792 -4.989 -15.848 1.00 97.44 88 LYS A N 1
ATOM 665 C CA . LYS A 1 88 ? 9.167 -3.674 -16.042 1.00 97.44 88 LYS A CA 1
ATOM 666 C C . LYS A 1 88 ? 8.816 -3.041 -14.691 1.00 97.44 88 LYS A C 1
ATOM 668 O O . LYS A 1 88 ? 8.761 -3.762 -13.690 1.00 97.44 88 LYS A O 1
ATOM 673 N N . PRO A 1 89 ? 8.497 -1.733 -14.648 1.00 98.62 89 PRO A N 1
ATOM 674 C CA . PRO A 1 89 ? 8.029 -1.096 -13.426 1.00 98.62 89 PRO A CA 1
ATOM 675 C C . PRO A 1 89 ? 6.814 -1.809 -12.828 1.00 98.62 89 PRO A C 1
ATOM 677 O O . PRO A 1 89 ? 5.880 -2.191 -13.542 1.00 98.62 89 PRO A O 1
ATOM 680 N N . ILE A 1 90 ? 6.826 -1.980 -11.507 1.00 98.56 90 ILE A N 1
ATOM 681 C CA . ILE A 1 90 ? 5.745 -2.632 -10.759 1.00 98.56 90 ILE A CA 1
ATOM 682 C C . ILE A 1 90 ? 4.873 -1.597 -10.052 1.00 98.56 90 ILE A C 1
ATOM 684 O O . ILE A 1 90 ? 5.335 -0.512 -9.703 1.00 98.56 90 ILE A O 1
ATOM 688 N N . LEU A 1 91 ? 3.615 -1.942 -9.784 1.00 98.69 91 LEU A N 1
ATOM 689 C CA . LEU A 1 91 ? 2.753 -1.107 -8.952 1.00 98.69 91 LEU A CA 1
ATOM 690 C C . LEU A 1 91 ? 3.236 -1.117 -7.492 1.00 98.69 91 LEU A C 1
ATOM 692 O O . LEU A 1 91 ? 3.677 -2.151 -6.989 1.00 98.69 91 LEU A O 1
ATOM 696 N N . HIS A 1 92 ? 3.135 0.021 -6.800 1.00 98.75 92 HIS A N 1
ATOM 697 C CA . HIS A 1 92 ? 3.452 0.124 -5.375 1.00 98.75 92 HIS A CA 1
ATOM 698 C C . HIS A 1 92 ? 2.629 -0.871 -4.555 1.00 98.75 92 HIS A C 1
ATOM 700 O O . HIS A 1 92 ? 1.404 -0.927 -4.685 1.00 98.75 92 HIS A O 1
ATOM 706 N N . GLY A 1 93 ? 3.272 -1.590 -3.632 1.00 98.12 93 GLY A N 1
ATOM 707 C CA . GLY A 1 93 ? 2.568 -2.511 -2.732 1.00 98.12 93 GLY A CA 1
ATOM 708 C C . GLY A 1 93 ? 1.479 -1.812 -1.910 1.00 98.12 93 GLY A C 1
ATOM 709 O O . GLY A 1 93 ? 0.379 -2.342 -1.766 1.00 98.12 93 GLY A O 1
ATOM 710 N N . LEU A 1 94 ? 1.739 -0.577 -1.459 1.00 98.00 94 LEU A N 1
ATOM 711 C CA . LEU A 1 94 ? 0.754 0.239 -0.740 1.00 98.00 94 LEU A CA 1
ATOM 712 C C . LEU A 1 94 ? -0.405 0.728 -1.628 1.00 98.00 94 LEU A C 1
ATOM 714 O O . LEU A 1 94 ? -1.489 1.001 -1.114 1.00 98.00 94 LEU A O 1
ATOM 718 N N . CYS A 1 95 ? -0.231 0.782 -2.954 1.00 98.56 95 CYS A N 1
ATOM 719 C CA . CYS A 1 95 ? -1.344 1.040 -3.868 1.00 98.56 95 CYS A CA 1
ATOM 720 C C . CYS A 1 95 ? -2.285 -0.167 -3.910 1.00 98.56 95 CYS A C 1
ATOM 722 O O . CYS A 1 95 ? -3.486 -0.011 -3.697 1.00 98.56 95 CYS A O 1
ATOM 724 N N . THR A 1 96 ? -1.742 -1.375 -4.092 1.00 98.50 96 THR A N 1
ATOM 725 C CA . THR A 1 96 ? -2.523 -2.620 -4.027 1.00 98.50 96 THR A CA 1
ATOM 726 C C . THR A 1 96 ? -3.211 -2.775 -2.669 1.00 98.50 96 THR A C 1
ATOM 728 O O . THR A 1 96 ? -4.394 -3.099 -2.623 1.00 98.50 96 THR A O 1
ATOM 731 N N . PHE A 1 97 ? -2.516 -2.465 -1.569 1.00 97.12 97 PHE A N 1
ATOM 732 C CA . PHE A 1 97 ? -3.110 -2.415 -0.230 1.00 97.12 97 PHE A CA 1
ATOM 733 C C . PHE A 1 97 ? -4.308 -1.457 -0.168 1.00 97.12 97 PHE A C 1
ATOM 735 O O . PHE A 1 97 ? -5.362 -1.835 0.334 1.00 97.12 97 PHE A O 1
ATOM 742 N N . GLY A 1 98 ? -4.186 -0.252 -0.735 1.00 96.62 98 GLY A N 1
ATOM 743 C CA . GLY A 1 98 ? -5.281 0.717 -0.800 1.00 96.62 98 GLY A CA 1
ATOM 744 C C . GLY A 1 98 ? -6.501 0.220 -1.585 1.00 96.62 98 GLY A C 1
ATOM 745 O O . GLY A 1 98 ? -7.630 0.430 -1.144 1.00 96.62 98 GLY A O 1
ATOM 746 N N . PHE A 1 99 ? -6.301 -0.477 -2.711 1.00 98.25 99 PHE A N 1
ATOM 747 C CA . PHE A 1 99 ? -7.397 -1.121 -3.452 1.00 98.25 99 PHE A CA 1
ATOM 748 C C . PHE A 1 99 ? -8.098 -2.187 -2.600 1.00 98.25 99 PHE A C 1
ATOM 750 O O . PHE A 1 99 ? -9.319 -2.143 -2.457 1.00 98.25 99 PHE A O 1
ATOM 757 N N . SER A 1 100 ? -7.334 -3.089 -1.979 1.00 96.62 100 SER A N 1
ATOM 758 C CA . SER A 1 100 ? -7.887 -4.140 -1.119 1.00 96.62 100 SER A CA 1
ATOM 759 C C . SER A 1 100 ? -8.634 -3.566 0.088 1.00 96.62 100 SER A C 1
ATOM 761 O O . SER A 1 100 ? -9.743 -4.000 0.392 1.00 96.62 100 SER A O 1
ATOM 763 N N . ALA A 1 101 ? -8.072 -2.554 0.755 1.00 95.62 101 ALA A N 1
ATOM 764 C CA . ALA A 1 101 ? -8.718 -1.891 1.885 1.00 95.62 101 ALA A CA 1
ATOM 765 C C . ALA A 1 101 ? -10.025 -1.199 1.469 1.00 95.62 101 ALA A C 1
ATOM 767 O O . ALA A 1 101 ? -11.033 -1.315 2.167 1.00 95.62 101 ALA A O 1
ATOM 768 N N . ARG A 1 102 ? -10.045 -0.549 0.296 1.00 96.38 102 ARG A N 1
ATOM 769 C CA . ARG A 1 102 ? -11.264 0.038 -0.279 1.00 96.38 102 ARG A CA 1
ATOM 770 C C . ARG A 1 102 ? -12.338 -1.020 -0.538 1.00 96.38 102 ARG A C 1
ATOM 772 O O . ARG A 1 102 ? -13.500 -0.770 -0.239 1.00 96.38 102 ARG A O 1
ATOM 779 N N . HIS A 1 103 ? -11.973 -2.195 -1.055 1.00 97.25 103 HIS A N 1
ATOM 780 C CA . HIS A 1 103 ? -12.925 -3.295 -1.266 1.00 97.25 103 HIS A CA 1
ATOM 781 C C . HIS A 1 103 ? -13.526 -3.812 0.029 1.00 97.25 103 HIS A C 1
ATOM 783 O O . HIS A 1 103 ? -14.735 -4.015 0.092 1.00 97.25 103 HIS A O 1
ATOM 789 N N . VAL A 1 104 ? -12.708 -3.986 1.068 1.00 95.94 104 VAL A N 1
ATOM 790 C CA . VAL A 1 104 ? -13.196 -4.392 2.392 1.00 95.94 104 VAL A CA 1
ATOM 791 C C . VAL A 1 104 ? -14.178 -3.356 2.937 1.00 95.94 104 VAL A C 1
ATOM 793 O O . VAL A 1 104 ? -15.260 -3.722 3.393 1.00 95.94 104 VAL A O 1
ATOM 796 N N . LEU A 1 105 ? -13.845 -2.067 2.827 1.00 96.12 105 LEU A N 1
ATOM 797 C CA . LEU A 1 105 ? -14.710 -0.983 3.283 1.00 96.12 105 LEU A CA 1
ATOM 798 C C . LEU A 1 105 ? -16.054 -0.960 2.540 1.00 96.12 105 LEU A C 1
ATOM 800 O O . LEU A 1 105 ? -17.114 -0.859 3.156 1.00 96.12 105 LEU A O 1
ATOM 804 N N . GLN A 1 106 ? -16.014 -1.091 1.217 1.00 96.75 106 GLN A N 1
ATOM 805 C CA . GLN A 1 106 ? -17.209 -1.135 0.385 1.00 96.75 106 GLN A CA 1
ATOM 806 C C . GLN A 1 106 ? -18.093 -2.337 0.729 1.00 96.75 106 GLN A C 1
ATOM 808 O O . GLN A 1 106 ? -19.308 -2.196 0.824 1.00 96.75 106 GLN A O 1
ATOM 813 N N . GLN A 1 107 ? -17.491 -3.514 0.904 1.00 97.44 107 GLN A N 1
ATOM 814 C CA . GLN A 1 107 ? -18.219 -4.770 1.051 1.00 97.44 107 GLN A CA 1
ATOM 815 C C . GLN A 1 107 ? -18.756 -5.005 2.468 1.00 97.44 107 GLN A C 1
ATOM 817 O O . GLN A 1 107 ? -19.807 -5.627 2.624 1.00 97.44 107 GLN A O 1
ATOM 822 N N . PHE A 1 108 ? -18.033 -4.558 3.497 1.00 95.75 108 PHE A N 1
ATOM 823 C CA . PHE A 1 108 ? -18.318 -4.913 4.893 1.00 95.75 108 PHE A CA 1
ATOM 824 C C . PHE A 1 108 ? -18.593 -3.711 5.802 1.00 95.75 108 PHE A C 1
ATOM 826 O O . PHE A 1 108 ? -18.957 -3.897 6.967 1.00 95.75 108 PHE A O 1
ATOM 833 N N . ALA A 1 109 ? -18.437 -2.487 5.294 1.00 95.75 109 ALA A N 1
ATOM 834 C CA . ALA A 1 109 ? -18.598 -1.270 6.079 1.00 95.75 109 ALA A CA 1
ATOM 835 C C . ALA A 1 109 ? -19.428 -0.179 5.387 1.00 95.75 109 ALA A C 1
ATOM 837 O O . ALA A 1 109 ? -19.435 0.944 5.874 1.00 95.75 109 ALA A O 1
ATOM 838 N N . ASP A 1 110 ? -20.127 -0.470 4.285 1.00 96.38 110 ASP A N 1
ATOM 839 C CA . ASP A 1 110 ? -20.963 0.506 3.563 1.00 96.38 110 ASP A CA 1
ATOM 840 C C . ASP A 1 110 ? -20.196 1.778 3.139 1.00 96.38 110 ASP A C 1
ATOM 842 O O . ASP A 1 110 ? -20.762 2.866 3.055 1.00 96.38 110 ASP A O 1
ATOM 846 N N . ASN A 1 111 ? -18.887 1.648 2.880 1.00 96.38 111 ASN A N 1
ATOM 847 C CA . ASN A 1 111 ? -17.959 2.768 2.663 1.00 96.38 111 ASN A CA 1
ATOM 848 C C . ASN A 1 111 ? -17.825 3.761 3.841 1.00 96.38 111 ASN A C 1
ATOM 850 O O . ASN A 1 111 ? -17.247 4.837 3.674 1.00 96.38 111 ASN A O 1
ATOM 854 N N . ASP A 1 112 ? -18.289 3.410 5.040 1.00 95.56 112 ASP A N 1
ATOM 855 C CA . ASP A 1 112 ? -18.094 4.206 6.250 1.00 95.56 112 ASP A CA 1
ATOM 856 C C . ASP A 1 112 ? -16.676 4.017 6.804 1.00 95.56 112 ASP A C 1
ATOM 858 O O . ASP A 1 112 ? -16.369 3.048 7.504 1.00 95.56 112 ASP A O 1
ATOM 862 N N . VAL A 1 113 ? -15.807 4.985 6.505 1.00 92.69 113 VAL A N 1
ATOM 863 C CA . VAL A 1 113 ? -14.399 5.009 6.932 1.00 92.69 113 VAL A CA 1
ATOM 864 C C . VAL A 1 113 ? -14.215 4.954 8.449 1.00 92.69 113 VAL A C 1
ATOM 866 O O . VAL A 1 113 ? -13.162 4.511 8.899 1.00 92.69 113 VAL A O 1
ATOM 869 N N . SER A 1 114 ? -15.218 5.345 9.244 1.00 91.62 114 SER A N 1
ATOM 870 C CA . SER A 1 114 ? -15.136 5.278 10.709 1.00 91.62 114 SER A CA 1
ATOM 871 C C . SER A 1 114 ? -15.173 3.843 11.247 1.00 91.62 114 SER A C 1
ATOM 873 O O . SER A 1 114 ? -14.789 3.594 12.389 1.00 91.62 114 SER A O 1
ATOM 875 N N . ARG A 1 115 ? -15.594 2.880 10.417 1.00 89.69 115 ARG A N 1
ATOM 876 C CA . ARG A 1 115 ? -15.657 1.451 10.756 1.00 89.69 115 ARG A CA 1
ATOM 877 C C . ARG A 1 115 ? -14.386 0.688 10.380 1.00 89.69 115 ARG A C 1
ATOM 879 O O . ARG A 1 115 ? -14.269 -0.490 10.728 1.00 89.69 115 ARG A O 1
ATOM 886 N N . LEU A 1 116 ? -13.445 1.331 9.684 1.00 83.62 116 LEU A N 1
ATOM 887 C CA . LEU A 1 116 ? -12.153 0.740 9.360 1.00 83.62 116 LEU A CA 1
ATOM 888 C C . LEU A 1 116 ? -11.221 0.872 10.561 1.00 83.62 116 LEU A C 1
ATOM 890 O O . LEU A 1 116 ? -10.790 1.966 10.913 1.00 83.62 116 LEU A O 1
ATOM 894 N N . ASP A 1 117 ? -10.905 -0.258 11.179 1.00 74.00 117 ASP A N 1
ATOM 895 C CA . ASP A 1 117 ? -10.023 -0.302 12.340 1.00 74.00 117 ASP A CA 1
ATOM 896 C C . ASP A 1 117 ? -8.656 -0.898 11.960 1.00 74.00 117 ASP A C 1
ATOM 898 O O . ASP A 1 117 ? -8.518 -1.704 11.039 1.00 74.00 117 ASP A O 1
ATOM 902 N N . ASN A 1 118 ? -7.616 -0.533 12.697 1.00 61.47 118 ASN A N 1
ATOM 903 C CA . ASN A 1 118 ? -6.256 -1.040 12.508 1.00 61.47 118 ASN A CA 1
ATOM 904 C C . ASN A 1 118 ? -6.112 -2.540 12.838 1.00 61.47 118 ASN A C 1
ATOM 906 O O . ASN A 1 118 ? -5.067 -3.122 12.582 1.00 61.47 118 ASN A O 1
ATOM 910 N N . ARG A 1 119 ? -7.157 -3.175 13.382 1.00 59.69 119 ARG A N 1
ATOM 911 C CA . ARG A 1 119 ? -7.243 -4.628 13.605 1.00 59.69 119 ARG A CA 1
ATOM 912 C C . ARG A 1 119 ? -7.690 -5.426 12.377 1.00 59.69 119 ARG A C 1
ATOM 914 O O . ARG A 1 119 ? -7.703 -6.652 12.445 1.00 59.69 119 ARG A O 1
ATOM 921 N N . TRP A 1 120 ? -8.093 -4.762 11.292 1.00 57.19 120 TRP A N 1
ATOM 922 C CA . TRP A 1 120 ? -8.522 -5.440 10.064 1.00 57.19 120 TRP A CA 1
ATOM 923 C C . TRP A 1 120 ? -7.343 -5.907 9.188 1.00 57.19 120 TRP A C 1
ATOM 925 O O . TRP A 1 120 ? -7.573 -6.712 8.286 1.00 57.19 120 TRP A O 1
ATOM 935 N N . PHE A 1 121 ? -6.111 -5.438 9.446 1.00 52.94 121 PHE A N 1
ATOM 936 C CA . PHE A 1 121 ? -4.910 -5.713 8.640 1.00 52.94 121 PHE A CA 1
ATOM 937 C C . PHE A 1 121 ? -3.690 -6.070 9.494 1.00 52.94 121 PHE A C 1
ATOM 939 O O . PHE A 1 121 ? -3.547 -5.494 10.595 1.00 52.94 121 PHE A O 1
#

Nearest PDB structures (foldseek):
  1s9c-assembly5_I  TM=9.959E-01  e=1.834E-13  Homo sapiens
  1s9c-assembly3_F  TM=9.743E-01  e=6.113E-13  Homo sapiens
  1s9c-assembly2_C  TM=9.886E-01  e=1.325E-11  Homo sapiens
  1s9c-assembly6_K  TM=9.882E-01  e=8.871E-12  Homo sapiens
  1pn4-assembly2_C  TM=8.019E-01  e=6.977E-06  Candida tropicalis

Sequence (121 aa):
MLMDVYSYSGEELICYNQFSIFVVGAGGFGGKRTSDKAKVAVAIPNRPPDAVLTDTTSLNQAALYRLSGDWNPLHIDPDFANLAGFDKPILHGLCTFGFSARHVLQQFADNDVSRLDNRWF

Radius of gyration: 17.69 Å; Cα contacts (8 Å, |Δi|>4): 94; chains: 1; b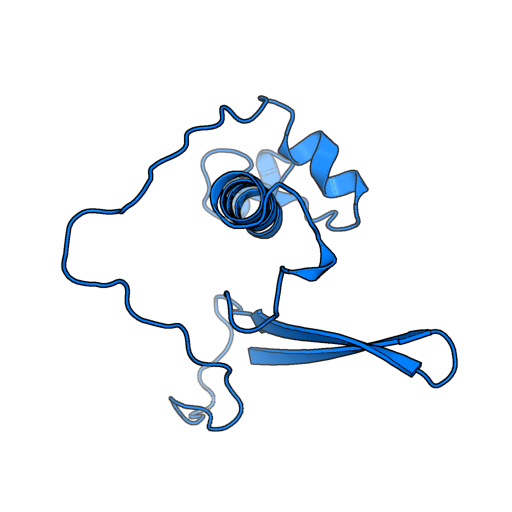ounding box: 46×42×38 Å

Secondary structure (DSSP, 8-state):
-EEEEEEEETTEEEEEEEEE---TT---S---S--TTSPPPPPPPSS--S-----PPPTTHHHHHGGGS---GGGT-HHHHHHTT-SSPPPPHHHHHHHHHHHHHHHHSTT-GGG--TT--

Solvent-accessible surface area (backbone atoms only — not comparable to full-atom values): 8072 Å² total; per-residue (Å²): 88,81,46,82,46,80,43,63,62,86,89,44,78,73,49,77,46,77,47,79,49,84,61,85,95,63,78,92,79,80,73,79,94,73,65,94,83,60,85,76,86,80,83,79,75,98,62,86,78,96,74,86,86,87,80,84,80,56,97,56,44,33,66,56,55,29,75,80,69,62,73,63,49,46,32,70,33,51,70,52,9,44,75,73,74,31,101,45,48,45,69,51,68,69,54,56,48,50,52,54,52,50,50,49,31,51,75,76,38,79,59,42,69,89,70,67,54,83,84,81,111